Protein AF-A0A3M4JKA7-F1 (afdb_monomer_lite)

Foldseek 3Di:
DDDDDDDDPDDCPVVVQQLLQLVLVQVVVVVVADPPWDWDDPPQEHIDTQLEEDEHEDEDDEADALLDVLVLVLLLVLLDPVHDVVSYQAYEYAYQHHHDPPHPCNCLQVDALVRNLVSLVVSLVVQVVVVVPDPDPDRDPSNVSSCSSNPPVCVVVSSSNSRRYYYHYNDDRSVVSVVD

Organism: NCBI:txid192088

Radius of gyration: 18.37 Å; chains: 1; bounding box: 54×32×53 Å

Secondary structure (DSSP, 8-state):
---PPPPPS---HHHHHHHHHHHHHHHHHHTTPPTT--EEESSSSSEEETTTEEEEEE--SS-B-TT-HHHHHHHHHHT-TTS-GGG-SEEEEEESPPBPTT-TTTTGGGS-HHHHHHHHHHHHHHHHHHHHTS--SS--HHHHHHHHHT-GGGHHHHHHHHHHEEEE-SPPPHHHHH--

Sequence (180 aa):
MDKLPDKLPFDATKLFEALTYQLVVALEYCHKLKKGKRLWVEVFGDVTLEDDAQIEVKLYADALRDGHQNIWNTLNNWLNKAFDHTAYQSLILVTNQEYSPKSTLTDWNSCDAAEKHALLTAIYDGAEQRFAASKAKEPSETLELLRSVMAPALKDDLLEVLERAVFITGSPSLKAKLDS

pLDDT: mean 94.37, std 8.46, range [44.38, 98.81]

Structure (mmCIF, N/CA/C/O backbone):
data_AF-A0A3M4JKA7-F1
#
_entry.id   AF-A0A3M4JKA7-F1
#
loop_
_atom_site.group_PDB
_atom_site.id
_atom_site.type_symbol
_atom_site.label_atom_id
_atom_site.label_alt_id
_atom_site.label_comp_id
_atom_site.label_asym_id
_atom_site.label_entity_id
_atom_site.label_seq_id
_atom_site.pdbx_PDB_ins_code
_atom_site.Cartn_x
_atom_site.Cartn_y
_atom_site.Cartn_z
_atom_site.occupancy
_atom_site.B_iso_or_equiv
_atom_site.auth_seq_id
_atom_site.auth_comp_id
_atom_site.auth_asym_id
_atom_site.auth_atom_id
_atom_site.pdbx_PDB_model_num
ATOM 1 N N . MET A 1 1 ? 33.437 10.526 32.462 1.00 44.38 1 MET A N 1
ATOM 2 C CA . MET A 1 1 ? 32.328 10.237 31.532 1.00 44.38 1 MET A CA 1
ATOM 3 C C . MET A 1 1 ? 32.398 8.758 31.255 1.00 44.38 1 MET A C 1
ATOM 5 O O . MET A 1 1 ? 33.289 8.337 30.525 1.00 44.38 1 MET A O 1
ATOM 9 N N . ASP A 1 2 ? 31.553 7.982 31.923 1.00 48.53 2 ASP A N 1
ATOM 10 C CA . ASP A 1 2 ? 31.478 6.550 31.665 1.00 48.53 2 ASP A CA 1
ATOM 11 C C . ASP A 1 2 ? 31.016 6.347 30.225 1.00 48.53 2 ASP A C 1
ATOM 13 O O . ASP A 1 2 ? 30.001 6.903 29.798 1.00 48.53 2 ASP A O 1
ATOM 17 N N . LYS A 1 3 ? 31.814 5.603 29.453 1.00 56.41 3 LYS A N 1
ATOM 18 C CA . LYS A 1 3 ? 31.376 5.093 28.159 1.00 56.41 3 LYS A CA 1
ATOM 19 C C . LYS A 1 3 ? 30.160 4.218 28.435 1.00 56.41 3 LYS A C 1
ATOM 21 O O . LYS A 1 3 ? 30.284 3.204 29.119 1.00 56.41 3 LYS A O 1
ATOM 26 N N . LEU A 1 4 ? 29.002 4.623 27.918 1.00 59.78 4 LEU A N 1
ATOM 27 C CA . LEU A 1 4 ? 27.859 3.725 27.812 1.00 59.78 4 LEU A CA 1
ATOM 28 C C . LEU A 1 4 ? 28.341 2.443 27.110 1.00 59.78 4 LEU A C 1
ATOM 30 O O . LEU A 1 4 ? 29.100 2.552 26.142 1.00 59.78 4 LEU A O 1
ATOM 34 N N . PRO A 1 5 ? 27.977 1.255 27.619 1.00 66.62 5 PRO A N 1
ATOM 35 C CA . PRO A 1 5 ? 28.428 -0.002 27.042 1.00 66.62 5 PRO A CA 1
ATOM 36 C C . PRO A 1 5 ? 28.014 -0.094 25.571 1.00 66.62 5 PRO A C 1
ATOM 38 O O . PRO A 1 5 ? 26.953 0.405 25.185 1.00 66.62 5 PRO A O 1
ATOM 41 N N . ASP A 1 6 ? 28.863 -0.730 24.762 1.00 73.56 6 ASP A N 1
ATOM 42 C CA . ASP A 1 6 ? 28.581 -0.980 23.351 1.00 73.56 6 ASP A CA 1
ATOM 43 C C . ASP A 1 6 ? 27.221 -1.682 23.211 1.00 73.56 6 ASP A C 1
ATOM 45 O O . ASP A 1 6 ? 26.905 -2.621 23.949 1.00 73.56 6 ASP A O 1
ATOM 49 N N . LYS A 1 7 ? 26.389 -1.192 22.284 1.00 69.75 7 LYS A N 1
ATOM 50 C CA . LYS A 1 7 ? 25.039 -1.717 22.048 1.00 69.75 7 LYS A CA 1
ATOM 51 C C . LYS A 1 7 ? 25.141 -3.215 21.736 1.00 69.75 7 LYS A C 1
ATOM 53 O O . LYS A 1 7 ? 25.866 -3.606 20.823 1.00 69.75 7 LYS A O 1
ATOM 58 N N . LEU A 1 8 ? 24.432 -4.046 22.504 1.00 68.94 8 LEU A N 1
ATOM 59 C CA . LEU A 1 8 ? 24.366 -5.490 22.262 1.00 68.94 8 LEU A CA 1
ATOM 60 C C . LEU A 1 8 ? 23.865 -5.759 20.827 1.00 68.94 8 LEU A C 1
ATOM 62 O O . LEU A 1 8 ? 23.057 -4.983 20.315 1.00 68.94 8 LEU A O 1
ATOM 66 N N . PRO A 1 9 ? 24.293 -6.857 20.174 1.00 71.88 9 PRO A N 1
ATOM 67 C CA . PRO A 1 9 ? 23.971 -7.128 18.766 1.00 71.88 9 PRO A CA 1
ATOM 68 C C . PRO A 1 9 ? 22.479 -7.408 18.511 1.00 71.88 9 PRO A C 1
ATOM 70 O O . PRO A 1 9 ? 22.056 -7.483 17.360 1.00 71.88 9 PRO A O 1
ATOM 73 N N . PHE A 1 10 ? 21.680 -7.558 19.569 1.00 77.12 10 PHE A N 1
ATOM 74 C CA . PHE A 1 10 ? 20.237 -7.743 19.499 1.00 77.12 10 PHE A CA 1
ATOM 75 C C . PHE A 1 10 ? 19.542 -6.403 19.753 1.00 77.12 10 PHE A C 1
ATOM 77 O O . PHE A 1 10 ? 19.438 -5.952 20.893 1.00 77.12 10 PHE A O 1
ATOM 84 N N . ASP A 1 11 ? 19.076 -5.767 18.680 1.00 82.38 11 ASP A N 1
ATOM 85 C CA . ASP A 1 11 ? 18.394 -4.475 18.722 1.00 82.38 11 ASP A CA 1
ATOM 86 C C . ASP A 1 11 ? 16.979 -4.590 18.144 1.00 82.38 11 ASP A C 1
ATOM 88 O O . ASP A 1 11 ? 16.772 -4.516 16.934 1.00 82.38 11 ASP A O 1
ATOM 92 N N . ALA A 1 12 ? 15.995 -4.764 19.027 1.00 88.12 12 ALA A N 1
ATOM 93 C CA . ALA A 1 12 ? 14.581 -4.827 18.658 1.00 88.12 12 ALA A CA 1
ATOM 94 C C . ALA A 1 12 ? 13.904 -3.445 18.620 1.00 88.12 12 ALA A C 1
ATOM 96 O O . ALA A 1 12 ? 12.688 -3.377 18.454 1.00 88.12 12 ALA A O 1
ATOM 97 N N . THR A 1 13 ? 14.658 -2.345 18.768 1.00 90.38 13 THR A N 1
ATOM 98 C CA . THR A 1 13 ? 14.092 -0.992 18.929 1.00 90.38 13 THR A CA 1
ATOM 99 C C . THR A 1 13 ? 13.148 -0.634 17.783 1.00 90.38 13 THR A C 1
ATOM 101 O O . THR A 1 13 ? 12.008 -0.262 18.031 1.00 90.38 13 THR A O 1
ATOM 104 N N . LYS A 1 14 ? 13.568 -0.838 16.527 1.00 91.06 14 LYS A N 1
ATOM 105 C CA . LYS A 1 14 ? 12.738 -0.514 15.352 1.00 91.06 14 LYS A CA 1
ATOM 106 C C . LYS A 1 14 ? 11.453 -1.336 15.286 1.00 91.06 14 LYS A C 1
ATOM 108 O O . LYS A 1 14 ? 10.412 -0.808 14.911 1.00 91.06 14 LYS A O 1
ATOM 113 N N . LEU A 1 15 ? 11.526 -2.619 15.647 1.00 91.94 15 LEU A N 1
ATOM 114 C CA . LEU A 1 15 ? 10.349 -3.484 15.691 1.00 91.94 15 LEU A CA 1
ATOM 115 C C . LEU A 1 15 ? 9.388 -3.014 16.786 1.00 91.94 15 LEU A C 1
ATOM 117 O O . LEU A 1 15 ? 8.195 -2.886 16.540 1.00 91.94 15 LEU A O 1
ATOM 121 N N . PHE A 1 16 ? 9.908 -2.709 17.975 1.00 94.25 16 PHE A N 1
ATOM 122 C CA . PHE A 1 16 ? 9.103 -2.211 19.085 1.00 94.25 16 PHE A CA 1
ATOM 123 C C . PHE A 1 16 ? 8.441 -0.863 18.763 1.00 94.25 16 PHE A C 1
ATOM 125 O O . PHE A 1 16 ? 7.261 -0.677 19.050 1.00 94.25 16 PHE A O 1
ATOM 132 N N . GLU A 1 17 ? 9.162 0.059 18.124 1.00 95.25 17 GLU A N 1
ATOM 133 C CA . GLU A 1 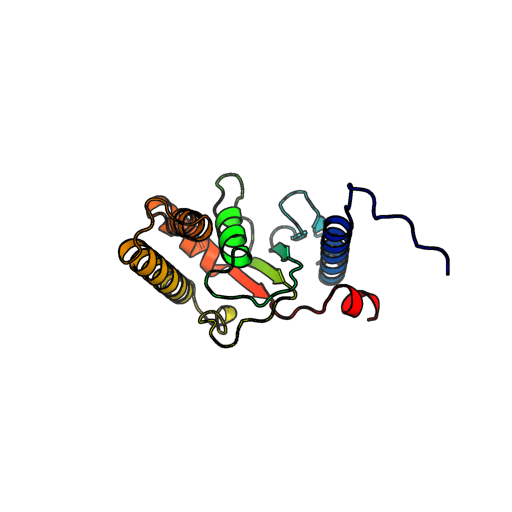17 ? 8.615 1.337 17.653 1.00 95.25 17 GLU A CA 1
ATOM 134 C C . GLU A 1 17 ? 7.514 1.129 16.605 1.00 95.25 17 GLU A C 1
ATOM 136 O O . GLU A 1 17 ? 6.446 1.729 16.720 1.00 95.25 17 GLU A O 1
ATOM 141 N N . ALA A 1 18 ? 7.729 0.249 15.622 1.00 95.06 18 ALA A N 1
ATOM 142 C CA . ALA A 1 18 ? 6.732 -0.058 14.599 1.00 95.06 18 ALA A CA 1
ATOM 143 C C . ALA A 1 18 ? 5.459 -0.682 15.198 1.00 95.06 18 ALA A C 1
ATOM 145 O O . ALA A 1 18 ? 4.358 -0.220 14.903 1.00 95.06 18 ALA A O 1
ATOM 146 N N . LEU A 1 19 ? 5.602 -1.656 16.103 1.00 96.25 19 LEU A N 1
ATOM 147 C CA . LEU A 1 19 ? 4.470 -2.272 16.806 1.00 96.25 19 LEU A CA 1
ATOM 148 C C . LEU A 1 19 ? 3.736 -1.263 17.696 1.00 96.25 19 LEU A C 1
ATOM 150 O O . LEU A 1 19 ? 2.509 -1.229 17.717 1.00 96.25 19 LEU A O 1
ATOM 154 N N . THR A 1 20 ? 4.468 -0.395 18.400 1.00 97.12 20 THR A N 1
ATOM 155 C CA . THR A 1 20 ? 3.852 0.672 19.204 1.00 97.12 20 THR A CA 1
ATOM 156 C C . THR A 1 20 ? 3.054 1.618 18.310 1.00 97.12 20 THR A C 1
ATOM 158 O O . THR A 1 20 ? 1.920 1.963 18.632 1.00 97.12 20 THR A O 1
ATOM 161 N N . TYR A 1 21 ? 3.608 2.003 17.159 1.00 97.75 21 TYR A N 1
ATOM 162 C CA . TYR A 1 21 ? 2.919 2.846 16.186 1.00 97.75 21 TYR A CA 1
ATOM 163 C C . TYR A 1 21 ? 1.629 2.206 15.669 1.00 97.75 21 TYR A C 1
ATOM 165 O O . TYR A 1 21 ? 0.587 2.860 15.648 1.00 97.75 21 TYR A O 1
ATOM 173 N N . GLN A 1 22 ? 1.671 0.918 15.331 1.00 98.25 22 GLN A N 1
ATOM 174 C CA . GLN A 1 22 ? 0.495 0.154 14.924 1.00 98.25 22 GLN A CA 1
ATOM 175 C C . GLN A 1 22 ? -0.570 0.087 16.020 1.00 98.25 22 GLN A C 1
ATOM 177 O O . GLN A 1 22 ? -1.743 0.305 15.731 1.00 98.25 22 GLN A O 1
ATOM 182 N N . LEU A 1 23 ? -0.183 -0.134 17.281 1.00 97.88 23 LEU A N 1
ATOM 183 C CA . LEU A 1 23 ? -1.121 -0.125 18.407 1.00 97.88 23 LEU A CA 1
ATOM 184 C C . LEU A 1 23 ? -1.771 1.247 18.608 1.00 97.88 23 LEU A C 1
ATOM 186 O O . LEU A 1 23 ? -2.972 1.319 18.863 1.00 97.88 23 LEU A O 1
ATOM 190 N N . VAL A 1 24 ? -1.017 2.338 18.458 1.00 97.06 24 VAL A N 1
ATOM 191 C CA . VAL A 1 24 ? -1.583 3.693 18.528 1.00 97.06 24 VAL A CA 1
ATOM 192 C C . VAL A 1 24 ? -2.581 3.926 17.390 1.00 97.06 24 VAL A C 1
ATOM 194 O O . VAL A 1 24 ? -3.690 4.389 17.645 1.00 97.06 24 VAL A O 1
ATOM 197 N N . VAL A 1 25 ? -2.248 3.539 16.154 1.00 97.06 25 VAL A N 1
ATOM 198 C CA . VAL A 1 25 ? -3.189 3.610 15.022 1.00 97.06 25 VAL A CA 1
ATOM 199 C C . VAL A 1 25 ? -4.434 2.752 15.288 1.00 97.06 25 VAL A C 1
ATOM 201 O O . VAL A 1 25 ? -5.554 3.212 15.068 1.00 97.06 25 VAL A O 1
ATOM 204 N N . ALA A 1 26 ? -4.279 1.541 15.828 1.00 97.75 26 ALA A N 1
ATOM 205 C CA . ALA A 1 26 ? -5.404 0.687 16.205 1.00 97.75 26 ALA A CA 1
ATOM 206 C C . ALA A 1 26 ? -6.319 1.372 17.234 1.00 97.75 26 ALA A C 1
ATOM 208 O O . ALA A 1 26 ? -7.538 1.367 17.070 1.00 97.75 26 ALA A O 1
ATOM 209 N N . LEU A 1 27 ? -5.750 2.025 18.255 1.00 96.25 27 LEU A N 1
ATOM 210 C CA . LEU A 1 27 ? -6.511 2.804 19.234 1.00 96.25 27 LEU A CA 1
ATOM 211 C C . LEU A 1 27 ? -7.261 3.975 18.582 1.00 96.25 27 LEU A C 1
ATOM 213 O O . LEU A 1 27 ? -8.429 4.193 18.901 1.00 96.25 27 LEU A O 1
ATOM 217 N N . GLU A 1 28 ? -6.652 4.703 17.644 1.00 94.75 28 GLU A N 1
ATOM 218 C CA . GLU A 1 28 ? -7.330 5.771 16.889 1.00 94.75 28 GLU A CA 1
ATOM 219 C C . GLU A 1 28 ? -8.554 5.237 16.124 1.00 94.75 28 GLU A C 1
ATOM 221 O O . GLU A 1 28 ? -9.604 5.885 16.089 1.00 94.75 28 GLU A O 1
ATOM 226 N N . TYR A 1 29 ? -8.457 4.036 15.549 1.00 95.19 29 TYR A N 1
ATOM 227 C CA . TYR A 1 29 ? -9.582 3.383 14.877 1.00 95.19 29 TYR A CA 1
ATOM 228 C C . TYR A 1 29 ? -10.607 2.774 15.843 1.00 95.19 29 TYR A C 1
ATOM 230 O O . TYR A 1 29 ? -11.798 2.799 15.531 1.00 95.19 29 TYR A O 1
ATOM 238 N N . CYS A 1 30 ? -10.211 2.328 17.041 1.00 93.12 30 CYS A N 1
ATOM 239 C CA . CYS A 1 30 ? -11.154 1.908 18.087 1.00 93.12 30 CYS A CA 1
ATOM 240 C C . CYS A 1 30 ? -12.168 3.015 18.413 1.00 93.12 30 CYS A C 1
ATOM 242 O O . CYS A 1 30 ? -13.349 2.731 18.595 1.00 93.12 30 CYS A O 1
ATOM 244 N N . HIS A 1 31 ? -11.742 4.283 18.425 1.00 90.12 31 HIS A N 1
ATOM 245 C CA . HIS A 1 31 ? -12.635 5.423 18.674 1.00 90.12 31 HIS A CA 1
ATOM 246 C C . HIS A 1 31 ? -13.655 5.658 17.548 1.00 90.12 31 HIS A C 1
ATOM 248 O O . HIS A 1 31 ? -14.666 6.325 17.761 1.00 90.12 31 HIS A O 1
ATOM 254 N N . LYS A 1 32 ? -13.405 5.110 16.354 1.00 86.38 32 LYS A N 1
ATOM 255 C CA . LYS A 1 32 ? -14.289 5.194 15.181 1.00 86.38 32 LYS A CA 1
ATOM 256 C C . LYS A 1 32 ? -15.182 3.958 15.033 1.00 86.38 32 LYS A C 1
ATOM 258 O O . LYS A 1 32 ? -16.038 3.925 14.150 1.00 86.38 32 LYS A O 1
ATOM 263 N N . LEU A 1 33 ? -14.987 2.939 15.874 1.00 91.31 33 LEU A N 1
ATOM 264 C CA . LEU A 1 33 ? -15.665 1.658 15.751 1.00 91.31 33 LEU A CA 1
ATOM 265 C C . LEU A 1 33 ? -17.162 1.800 16.050 1.00 91.31 33 LEU A C 1
ATOM 267 O O . LEU A 1 33 ? -17.579 2.327 17.084 1.00 91.31 33 LEU A O 1
ATOM 271 N N . LYS A 1 34 ? -17.994 1.299 15.135 1.00 89.19 34 LYS A N 1
ATOM 272 C CA . LYS A 1 34 ? -19.449 1.285 15.316 1.00 89.19 34 LYS A CA 1
ATOM 273 C C . LYS A 1 34 ? -19.819 0.338 16.460 1.00 89.19 34 LYS A C 1
ATOM 275 O O . LYS A 1 34 ? -19.203 -0.711 16.648 1.00 89.19 34 LYS A O 1
ATOM 280 N N . LYS A 1 35 ? -20.868 0.680 17.214 1.00 92.06 35 LYS A N 1
ATOM 281 C CA . LYS A 1 35 ? -21.355 -0.153 18.324 1.00 92.06 35 LYS A CA 1
ATOM 282 C C . LYS A 1 35 ? -21.610 -1.591 17.851 1.00 92.06 35 LYS A C 1
ATOM 284 O O . LYS A 1 35 ? -22.364 -1.804 16.908 1.00 92.06 35 LYS A O 1
ATOM 289 N N . GLY A 1 36 ? -21.022 -2.558 18.555 1.00 92.56 36 GLY A N 1
ATOM 290 C CA . GLY A 1 36 ? -21.190 -3.988 18.279 1.00 92.56 36 GLY A CA 1
ATOM 291 C C . GLY A 1 36 ? -20.269 -4.550 17.193 1.00 92.56 36 GLY A C 1
ATOM 292 O O . GLY A 1 36 ? -20.298 -5.757 16.983 1.00 92.56 36 GLY A O 1
ATOM 293 N N . LYS A 1 37 ? -19.451 -3.716 16.538 1.00 94.31 37 LYS A N 1
ATOM 294 C CA . LYS A 1 37 ? -18.398 -4.170 15.625 1.00 94.31 37 LYS A CA 1
ATOM 295 C C . LYS A 1 37 ? -17.111 -4.489 16.374 1.00 94.31 37 LYS A C 1
ATOM 297 O O . LYS A 1 37 ? -16.907 -4.026 17.498 1.00 94.31 37 LYS A O 1
ATOM 302 N N . ARG A 1 38 ? -16.258 -5.293 15.741 1.00 96.12 38 ARG A N 1
ATOM 303 C CA . ARG A 1 38 ? -14.953 -5.714 16.263 1.00 96.12 38 ARG A CA 1
ATOM 304 C C . ARG A 1 38 ? -13.802 -5.056 15.505 1.00 96.12 38 ARG A C 1
ATOM 306 O O . ARG A 1 38 ? -13.906 -4.775 14.312 1.00 96.12 38 ARG A O 1
ATOM 313 N N . LEU A 1 39 ? -12.709 -4.842 16.233 1.00 97.31 39 LEU A N 1
ATOM 314 C CA . LEU A 1 39 ? -11.401 -4.513 15.686 1.00 97.31 39 LEU A CA 1
ATOM 315 C C . LEU A 1 39 ? -10.445 -5.652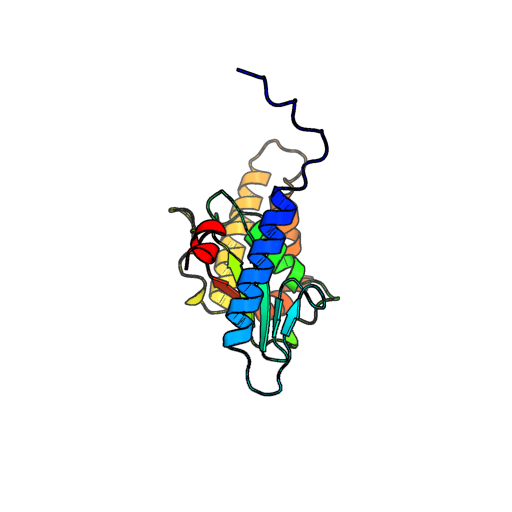 16.040 1.00 97.31 39 LEU A C 1
ATOM 317 O O . LEU A 1 39 ? -10.432 -6.108 17.185 1.00 97.31 39 LEU A O 1
ATOM 321 N N . TRP A 1 40 ? -9.643 -6.086 15.074 1.00 97.62 40 TRP A N 1
ATOM 322 C CA . TRP A 1 40 ? -8.554 -7.033 15.290 1.00 97.62 40 TRP A CA 1
ATOM 323 C C . TRP A 1 40 ? -7.207 -6.386 15.002 1.00 97.62 40 TRP A C 1
ATOM 325 O O . TRP A 1 40 ? -7.096 -5.519 14.139 1.00 97.62 40 TRP A O 1
ATOM 335 N N . VAL A 1 41 ? -6.193 -6.843 15.726 1.00 97.81 41 VAL A N 1
ATOM 336 C CA . VAL A 1 41 ? -4.787 -6.489 15.530 1.00 97.81 41 VAL A CA 1
ATOM 337 C C . VAL A 1 41 ? -4.039 -7.804 15.345 1.00 97.81 41 VAL A C 1
ATOM 339 O O . VAL A 1 41 ? -4.227 -8.703 16.166 1.00 97.81 41 VAL A O 1
ATOM 342 N N . GLU A 1 42 ? -3.250 -7.938 14.277 1.00 96.19 42 GLU A N 1
ATOM 343 C CA . GLU A 1 42 ? -2.448 -9.141 13.964 1.00 96.19 42 GLU A CA 1
ATOM 344 C C . GLU A 1 42 ? -3.257 -10.438 13.733 1.00 96.19 42 GLU A C 1
ATOM 346 O O . GLU A 1 42 ? -2.741 -11.543 13.900 1.00 96.19 42 GLU A O 1
ATOM 351 N N . VAL A 1 43 ? -4.540 -10.334 13.356 1.00 94.75 43 VAL A N 1
ATOM 352 C CA . VAL A 1 43 ? -5.377 -11.516 13.031 1.00 94.75 43 VAL A CA 1
ATOM 353 C C . VAL A 1 43 ? -5.622 -11.646 11.531 1.00 94.75 43 VAL A C 1
ATOM 355 O O . VAL A 1 43 ? -5.418 -12.718 10.971 1.00 94.75 43 VAL A O 1
ATOM 358 N N . PHE A 1 44 ? -6.044 -10.560 10.877 1.00 94.19 44 PHE A N 1
ATOM 359 C CA . PHE A 1 44 ? -6.339 -10.515 9.436 1.00 94.19 44 PHE A CA 1
ATOM 360 C C . PHE A 1 44 ? -5.451 -9.498 8.692 1.00 94.19 44 PHE A C 1
ATOM 362 O O . PHE A 1 44 ? -5.805 -9.013 7.620 1.00 94.19 44 PHE A O 1
ATOM 369 N N . GLY A 1 45 ? -4.308 -9.157 9.292 1.00 94.25 45 GLY A N 1
ATOM 370 C CA . GLY A 1 45 ? -3.405 -8.072 8.903 1.00 94.25 45 GLY A CA 1
ATOM 371 C C . GLY A 1 45 ? -3.071 -7.183 10.105 1.00 94.25 45 GLY A C 1
ATOM 372 O O . GLY A 1 45 ? -3.414 -7.530 11.241 1.00 94.25 45 GLY A O 1
ATOM 373 N N . ASP A 1 46 ? -2.440 -6.033 9.850 1.00 97.50 46 ASP A N 1
ATOM 374 C CA . ASP A 1 46 ? -1.960 -5.135 10.910 1.00 97.50 46 ASP A CA 1
ATOM 375 C C . ASP A 1 46 ? -3.120 -4.645 11.807 1.00 97.50 46 ASP A C 1
ATOM 377 O O . ASP A 1 46 ? -3.115 -4.863 13.024 1.00 97.50 46 ASP A O 1
ATOM 381 N N . VAL A 1 47 ? -4.144 -4.015 11.212 1.00 98.25 47 VAL A N 1
ATOM 382 C CA . VAL A 1 47 ? -5.383 -3.589 11.887 1.00 98.25 47 VAL A CA 1
ATOM 383 C C . VAL A 1 47 ? -6.590 -3.863 10.986 1.00 98.25 47 VAL A C 1
ATOM 385 O O . VAL A 1 47 ? -6.583 -3.526 9.805 1.00 98.25 47 VAL A O 1
ATOM 388 N N . THR A 1 48 ? -7.661 -4.441 11.529 1.00 97.81 48 THR A N 1
ATOM 389 C CA . THR A 1 48 ? -8.855 -4.809 10.747 1.00 97.81 48 THR A CA 1
ATOM 390 C C . THR A 1 48 ? -10.138 -4.409 11.457 1.00 97.81 48 THR A C 1
ATOM 392 O O . THR A 1 48 ? -10.324 -4.730 12.629 1.00 97.81 48 THR A O 1
ATOM 395 N N . LEU A 1 49 ? -11.043 -3.756 10.732 1.00 96.56 49 LEU A N 1
ATOM 396 C CA . LEU A 1 49 ? -12.393 -3.399 11.156 1.00 96.56 49 LEU A CA 1
ATOM 397 C C . LEU A 1 49 ? -13.408 -4.328 10.488 1.00 96.56 49 LEU A C 1
ATOM 399 O O . LEU A 1 49 ? -13.438 -4.455 9.266 1.00 96.56 49 LEU A O 1
ATOM 403 N N . GLU A 1 50 ? -14.257 -4.952 11.296 1.00 94.31 50 GLU A N 1
ATOM 404 C CA . GLU A 1 50 ? -15.243 -5.940 10.849 1.00 94.31 50 GLU A CA 1
ATOM 405 C C . GLU A 1 50 ? -16.200 -5.444 9.753 1.00 94.31 50 GLU A C 1
ATOM 407 O O . GLU A 1 50 ? -17.048 -4.576 9.995 1.00 94.31 50 GLU A O 1
ATOM 412 N N . ASP A 1 51 ? -16.109 -6.088 8.583 1.00 89.44 51 ASP A N 1
ATOM 413 C CA . ASP A 1 51 ? -16.862 -5.813 7.348 1.00 89.44 51 ASP A CA 1
ATOM 414 C C . ASP A 1 51 ? -16.706 -4.369 6.827 1.00 89.44 51 ASP A C 1
ATOM 416 O O . ASP A 1 51 ? -17.601 -3.839 6.160 1.00 89.44 51 ASP A O 1
ATOM 420 N N . ASP A 1 52 ? -15.611 -3.694 7.189 1.00 95.25 52 ASP A N 1
ATOM 421 C CA . ASP A 1 52 ? -15.395 -2.275 6.890 1.00 95.25 52 ASP A CA 1
ATOM 422 C C . ASP A 1 52 ? -14.046 -2.059 6.196 1.00 95.25 52 ASP A C 1
ATOM 424 O O . ASP A 1 52 ? -14.004 -1.847 4.986 1.00 95.25 52 ASP A O 1
ATOM 428 N N . ALA A 1 53 ? -12.929 -2.203 6.910 1.00 97.19 53 ALA A N 1
ATOM 429 C CA . ALA A 1 53 ? -11.616 -1.898 6.351 1.00 97.19 53 ALA A CA 1
ATOM 430 C C . ALA A 1 53 ? -10.513 -2.817 6.872 1.00 97.19 53 ALA A C 1
ATOM 432 O O . ALA A 1 53 ? -10.494 -3.165 8.054 1.00 97.19 53 ALA A O 1
ATOM 433 N N . GLN A 1 54 ? -9.542 -3.121 6.013 1.00 98.12 54 GLN A N 1
ATOM 434 C CA . GLN A 1 54 ? -8.219 -3.563 6.447 1.00 98.12 54 GLN A CA 1
ATOM 435 C C . GLN A 1 54 ? -7.249 -2.386 6.331 1.00 98.12 54 GLN A C 1
ATOM 437 O O . GLN A 1 54 ? -7.282 -1.634 5.358 1.00 98.12 54 GLN A O 1
ATOM 442 N N . ILE A 1 55 ? -6.429 -2.196 7.360 1.00 98.56 55 ILE A N 1
ATOM 443 C CA . ILE A 1 55 ? -5.470 -1.108 7.464 1.00 98.56 55 ILE A CA 1
ATOM 444 C C . ILE A 1 55 ? -4.074 -1.704 7.627 1.00 98.56 55 ILE A C 1
ATOM 446 O O . ILE A 1 55 ? -3.775 -2.311 8.653 1.00 98.56 55 ILE A O 1
ATOM 450 N N . GLU A 1 56 ? -3.227 -1.483 6.630 1.00 98.56 56 GLU A N 1
ATOM 451 C CA . GLU A 1 56 ? -1.795 -1.760 6.652 1.00 98.56 56 GLU A CA 1
ATOM 452 C C . GLU A 1 56 ? -1.061 -0.560 7.268 1.00 98.56 56 GLU A C 1
ATOM 454 O O . GLU A 1 56 ? -1.202 0.572 6.798 1.00 98.56 56 GLU A O 1
ATOM 459 N N . VAL A 1 57 ? -0.270 -0.773 8.320 1.00 98.38 57 VAL A N 1
ATOM 460 C CA . VAL A 1 57 ? 0.377 0.298 9.088 1.00 98.38 57 VAL A CA 1
ATOM 461 C C . VAL A 1 57 ? 1.890 0.246 8.925 1.00 98.38 57 VAL A C 1
ATOM 463 O O . VAL A 1 57 ? 2.536 -0.781 9.123 1.00 98.38 57 VAL A O 1
ATOM 466 N N . LYS A 1 58 ? 2.492 1.373 8.528 1.00 97.44 58 LYS A N 1
ATOM 467 C CA . LYS A 1 58 ? 3.894 1.405 8.093 1.00 97.44 58 LYS A CA 1
ATOM 468 C C . LYS A 1 58 ? 4.629 2.628 8.637 1.00 97.44 58 LYS A C 1
ATOM 470 O O . LYS A 1 58 ? 4.319 3.763 8.276 1.00 97.44 58 LYS A O 1
ATOM 475 N N . LEU A 1 59 ? 5.644 2.384 9.469 1.00 96.00 59 LEU A N 1
ATOM 476 C CA . LEU A 1 59 ?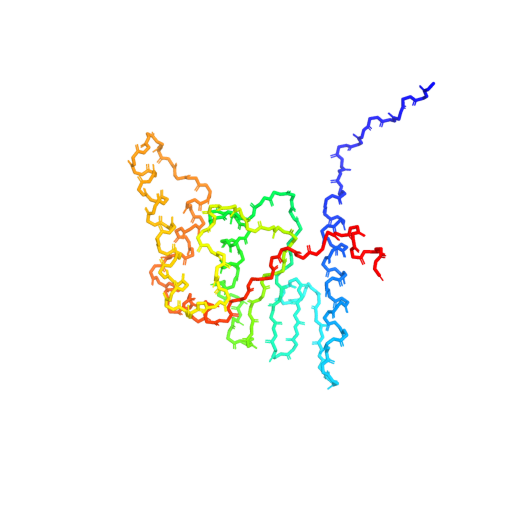 6.526 3.402 10.049 1.00 96.00 59 LEU A CA 1
ATOM 477 C C . LEU A 1 59 ? 7.889 3.393 9.337 1.00 96.00 59 LEU A C 1
ATOM 479 O O . LEU A 1 59 ? 8.658 2.444 9.477 1.00 96.00 59 LEU A O 1
ATOM 483 N N . TYR A 1 60 ? 8.192 4.449 8.584 1.00 94.31 60 TYR A N 1
ATOM 484 C CA . TYR A 1 60 ? 9.405 4.589 7.770 1.00 94.31 60 TYR A CA 1
ATOM 485 C C . TYR A 1 60 ? 10.045 5.972 7.940 1.00 94.31 60 TYR A C 1
ATOM 487 O O . TYR A 1 60 ? 9.384 6.949 8.282 1.00 94.31 60 TYR A O 1
ATOM 495 N N . ALA A 1 61 ? 11.354 6.066 7.705 1.00 90.31 61 ALA A N 1
ATOM 496 C CA . ALA A 1 61 ? 12.103 7.311 7.896 1.00 90.31 61 ALA A CA 1
ATOM 497 C C . ALA A 1 61 ? 12.229 8.163 6.621 1.00 90.31 61 ALA A C 1
ATOM 499 O O . ALA A 1 61 ? 12.487 9.361 6.709 1.00 90.31 61 ALA A O 1
ATOM 500 N N . ASP A 1 62 ? 12.103 7.560 5.442 1.00 94.12 62 ASP A N 1
ATOM 501 C CA . ASP A 1 62 ? 12.302 8.205 4.148 1.00 94.12 62 ASP A CA 1
ATOM 502 C C . ASP A 1 62 ? 10.979 8.556 3.450 1.00 94.12 62 ASP A C 1
ATOM 504 O O . ASP A 1 62 ? 9.892 8.263 3.937 1.00 94.12 62 ASP A O 1
ATOM 508 N N . ALA A 1 63 ? 11.062 9.242 2.308 1.00 96.44 63 ALA A N 1
ATOM 509 C CA . ALA A 1 63 ? 9.889 9.686 1.558 1.00 96.44 63 ALA A CA 1
ATOM 510 C C . ALA A 1 63 ? 9.288 8.567 0.693 1.00 96.44 63 ALA A C 1
ATOM 512 O O . ALA A 1 63 ? 10.014 7.768 0.096 1.00 96.44 63 ALA A O 1
ATOM 513 N N . LEU A 1 64 ? 7.967 8.598 0.527 1.00 97.06 64 LEU A N 1
ATOM 514 C CA . LEU A 1 64 ? 7.214 7.664 -0.297 1.00 97.06 64 LEU A CA 1
ATOM 515 C C . LEU A 1 64 ? 7.375 8.021 -1.782 1.00 97.06 64 LEU A C 1
ATOM 517 O O . LEU A 1 64 ? 6.802 8.987 -2.288 1.00 97.06 64 LEU A O 1
ATOM 521 N N . ARG A 1 65 ? 8.228 7.272 -2.480 1.00 96.62 65 ARG A N 1
ATOM 522 C CA . ARG A 1 65 ? 8.454 7.386 -3.932 1.00 96.62 65 ARG A CA 1
ATOM 523 C C . ARG A 1 65 ? 7.613 6.347 -4.672 1.00 96.62 65 ARG A C 1
ATOM 525 O O . ARG A 1 65 ? 7.311 5.306 -4.104 1.00 96.62 65 ARG A O 1
ATOM 532 N N . ASP A 1 66 ? 7.365 6.563 -5.958 1.00 97.12 66 ASP A N 1
ATOM 533 C CA . ASP A 1 66 ? 6.583 5.655 -6.814 1.00 97.12 66 ASP A CA 1
ATOM 534 C C . ASP A 1 66 ? 7.018 4.185 -6.742 1.00 97.12 66 ASP A C 1
ATOM 536 O O . ASP A 1 66 ? 6.194 3.289 -6.622 1.00 97.12 66 ASP A O 1
ATOM 540 N N . GLY A 1 67 ? 8.327 3.926 -6.786 1.00 94.88 67 GLY A N 1
ATOM 541 C CA . GLY A 1 67 ? 8.890 2.573 -6.693 1.00 94.88 67 GLY A CA 1
ATOM 542 C C . GLY A 1 67 ? 9.168 2.101 -5.264 1.00 94.88 67 GLY A C 1
ATOM 543 O O . GLY A 1 67 ? 9.900 1.133 -5.085 1.00 94.88 67 GLY A O 1
ATOM 544 N N . HIS A 1 68 ? 8.697 2.811 -4.236 1.00 96.44 68 HIS A N 1
ATOM 545 C CA . HIS A 1 68 ? 9.025 2.475 -2.855 1.00 96.44 68 HIS A CA 1
ATOM 546 C C . HIS A 1 68 ? 8.341 1.168 -2.443 1.00 96.44 68 HIS A C 1
ATOM 548 O O . HIS A 1 68 ? 7.130 1.015 -2.601 1.00 96.44 68 HIS A O 1
ATOM 554 N N . GLN A 1 69 ? 9.108 0.246 -1.854 1.00 95.38 69 GLN A N 1
ATOM 555 C CA . GLN A 1 69 ? 8.637 -1.096 -1.491 1.00 95.38 69 GLN A CA 1
ATOM 556 C C . GLN A 1 69 ? 7.386 -1.092 -0.607 1.00 95.38 69 GLN A C 1
ATOM 558 O O . GLN A 1 69 ? 6.612 -2.035 -0.642 1.00 95.38 69 GLN A O 1
ATOM 563 N N . ASN A 1 70 ? 7.174 -0.030 0.175 1.00 94.88 70 ASN A N 1
ATOM 564 C CA . ASN A 1 70 ? 6.011 0.100 1.048 1.00 94.88 70 ASN A CA 1
ATOM 565 C C . ASN A 1 70 ? 4.683 0.017 0.270 1.00 94.88 70 ASN A C 1
ATOM 567 O O . ASN A 1 70 ? 3.802 -0.746 0.649 1.00 94.88 70 ASN A O 1
ATOM 571 N N . ILE A 1 71 ? 4.570 0.723 -0.861 1.00 97.56 71 ILE A N 1
ATOM 572 C CA . ILE A 1 71 ? 3.373 0.665 -1.717 1.00 97.56 71 ILE A CA 1
ATOM 573 C C . ILE A 1 71 ? 3.220 -0.735 -2.306 1.00 97.56 71 ILE A C 1
ATOM 575 O O . ILE A 1 71 ? 2.179 -1.369 -2.166 1.00 97.56 71 ILE A O 1
ATOM 579 N N . TRP A 1 72 ? 4.279 -1.238 -2.937 1.00 98.44 72 TRP A N 1
ATOM 580 C CA . TRP A 1 72 ? 4.199 -2.461 -3.729 1.00 98.44 72 TRP A CA 1
ATOM 581 C C . TRP A 1 72 ? 4.062 -3.726 -2.878 1.00 98.44 72 TRP A C 1
ATOM 583 O O . TRP A 1 72 ? 3.326 -4.624 -3.268 1.00 98.44 72 TRP A O 1
ATOM 593 N N . ASN A 1 73 ? 4.680 -3.784 -1.694 1.00 98.12 73 ASN A N 1
ATOM 594 C CA . ASN A 1 73 ? 4.462 -4.883 -0.751 1.00 98.12 73 ASN A CA 1
ATOM 595 C C . ASN A 1 73 ? 3.033 -4.862 -0.214 1.00 98.12 73 ASN A C 1
ATOM 597 O O . ASN A 1 73 ? 2.427 -5.918 -0.093 1.00 98.12 73 ASN A O 1
ATOM 601 N N . THR A 1 74 ? 2.481 -3.676 0.061 1.00 98.31 74 THR A N 1
ATOM 602 C CA . THR A 1 74 ? 1.093 -3.544 0.524 1.00 98.31 74 THR A CA 1
ATOM 603 C C . THR A 1 74 ? 0.114 -4.050 -0.537 1.00 98.31 74 THR A C 1
ATOM 605 O O . THR A 1 74 ? -0.714 -4.908 -0.248 1.00 98.31 74 THR A O 1
ATOM 608 N N . LEU A 1 75 ? 0.265 -3.610 -1.793 1.00 98.69 75 LEU A N 1
ATOM 609 C CA . LEU A 1 75 ? -0.547 -4.109 -2.909 1.00 98.69 75 LEU A CA 1
ATOM 610 C C . LEU A 1 75 ? -0.377 -5.623 -3.108 1.00 98.69 75 LEU A C 1
ATOM 612 O O . LEU A 1 75 ? -1.360 -6.335 -3.280 1.00 98.69 75 LEU A O 1
ATOM 616 N N . ASN A 1 76 ? 0.856 -6.130 -3.044 1.00 98.38 76 ASN A N 1
ATOM 617 C CA . ASN A 1 76 ? 1.136 -7.559 -3.176 1.00 98.38 76 ASN A CA 1
ATOM 618 C C . ASN A 1 76 ? 0.508 -8.391 -2.044 1.00 98.38 76 ASN A C 1
ATOM 620 O O . ASN A 1 76 ? 0.018 -9.489 -2.293 1.00 98.38 76 ASN A O 1
ATOM 624 N N . ASN A 1 77 ? 0.493 -7.873 -0.811 1.00 98.00 77 ASN A N 1
ATOM 625 C CA . ASN A 1 77 ? -0.171 -8.515 0.323 1.00 98.00 77 ASN A CA 1
ATOM 626 C C . ASN A 1 77 ? -1.688 -8.582 0.111 1.00 98.00 77 ASN A C 1
ATOM 628 O O . ASN A 1 77 ? -2.280 -9.634 0.341 1.00 98.00 77 ASN A O 1
ATOM 632 N N . TRP A 1 78 ? -2.302 -7.503 -0.382 1.00 98.50 78 TRP A N 1
ATOM 633 C CA . TRP A 1 78 ? -3.732 -7.480 -0.703 1.00 98.50 78 TRP A CA 1
ATOM 634 C C . TRP A 1 78 ? -4.115 -8.381 -1.880 1.00 98.50 78 TRP A C 1
ATOM 636 O O . TRP A 1 78 ? -5.249 -8.832 -1.941 1.00 98.50 78 TRP A O 1
ATOM 646 N N . LEU A 1 79 ? -3.177 -8.685 -2.780 1.00 98.38 79 LEU A N 1
ATOM 647 C CA . LEU A 1 79 ? -3.367 -9.640 -3.880 1.00 98.38 79 LEU A CA 1
ATOM 648 C C . LEU A 1 79 ? -3.078 -11.095 -3.493 1.00 98.38 79 LEU A C 1
ATOM 650 O O . LEU A 1 79 ? -3.165 -12.002 -4.326 1.00 98.38 79 LEU A O 1
ATOM 654 N N . ASN A 1 80 ? -2.678 -11.353 -2.248 1.00 96.81 80 ASN A N 1
ATOM 655 C CA . ASN A 1 80 ? -2.407 -12.709 -1.813 1.00 96.81 80 ASN A CA 1
ATOM 656 C C . ASN A 1 80 ? -3.709 -13.519 -1.787 1.00 96.81 80 ASN A C 1
ATOM 658 O O . ASN A 1 80 ? -4.660 -13.141 -1.123 1.00 96.81 80 ASN A O 1
ATOM 662 N N . LYS A 1 81 ? -3.729 -14.697 -2.419 1.00 94.75 81 LYS A N 1
ATOM 663 C CA . LYS A 1 81 ? -4.919 -15.570 -2.481 1.00 94.75 81 LYS A CA 1
ATOM 664 C C . LYS A 1 81 ? -5.469 -16.014 -1.120 1.00 94.75 81 LYS A C 1
ATOM 666 O O . LYS A 1 81 ? -6.603 -16.475 -1.050 1.00 94.75 81 LYS A O 1
ATOM 671 N N . ALA A 1 82 ? -4.658 -15.967 -0.064 1.00 95.06 82 ALA A N 1
ATOM 672 C CA . ALA A 1 82 ? -5.096 -16.259 1.299 1.00 95.06 82 ALA A CA 1
ATOM 673 C C . ALA A 1 82 ? -5.772 -15.055 1.983 1.00 95.06 82 ALA A C 1
ATOM 675 O O . ALA A 1 82 ? -6.352 -15.213 3.056 1.00 95.06 82 ALA A O 1
ATOM 676 N N . PHE A 1 83 ? -5.682 -13.870 1.382 1.00 95.75 83 PHE A N 1
ATOM 677 C CA . PHE A 1 83 ? -6.317 -12.644 1.827 1.00 95.75 83 PHE A CA 1
ATOM 678 C C . PHE A 1 83 ? -7.536 -12.360 0.946 1.00 95.75 83 PHE A C 1
ATOM 680 O O . PHE A 1 83 ? -7.411 -12.100 -0.245 1.00 95.75 83 PHE A O 1
ATOM 687 N N . ASP A 1 84 ? -8.730 -12.424 1.531 1.00 95.94 84 ASP A N 1
ATOM 688 C CA . ASP A 1 84 ? -9.963 -12.069 0.828 1.00 95.94 84 ASP A CA 1
ATOM 689 C C . ASP A 1 84 ? -10.143 -10.545 0.841 1.00 95.94 84 ASP A C 1
ATOM 691 O O . ASP A 1 84 ? -10.735 -9.978 1.763 1.00 95.94 84 ASP A O 1
ATOM 695 N N . HIS A 1 85 ? -9.611 -9.867 -0.179 1.00 96.44 85 HIS A N 1
ATOM 696 C CA . HIS A 1 85 ? -9.736 -8.415 -0.318 1.00 96.44 85 HIS A CA 1
ATOM 697 C C . HIS A 1 85 ? -11.185 -7.957 -0.523 1.00 96.44 85 HIS A C 1
ATOM 699 O O . HIS A 1 85 ? -11.508 -6.801 -0.242 1.00 96.44 85 HIS A O 1
ATOM 705 N N . THR A 1 86 ? -12.071 -8.849 -0.974 1.00 96.31 86 THR A N 1
ATOM 706 C CA . THR A 1 86 ? -13.479 -8.530 -1.248 1.00 96.31 86 THR A CA 1
ATOM 707 C C . THR A 1 86 ? -14.320 -8.416 0.025 1.00 96.31 86 THR A C 1
ATOM 709 O O . THR A 1 86 ? -15.373 -7.777 0.004 1.00 96.31 86 THR A O 1
ATOM 712 N N . ALA A 1 87 ? -13.829 -8.949 1.151 1.00 95.44 87 ALA A N 1
ATOM 713 C CA . ALA A 1 87 ? -14.471 -8.856 2.462 1.00 95.44 87 ALA A CA 1
ATOM 714 C C . ALA A 1 87 ? -14.471 -7.432 3.058 1.00 95.44 87 ALA A C 1
ATOM 716 O O . ALA A 1 87 ? -15.147 -7.180 4.059 1.00 95.44 87 ALA A O 1
ATOM 717 N N . TYR A 1 88 ? -13.722 -6.498 2.461 1.00 96.38 88 TYR A N 1
ATOM 718 C CA . TYR A 1 88 ? -13.544 -5.139 2.968 1.00 96.38 88 TYR A CA 1
ATOM 719 C C . TYR A 1 88 ? -14.078 -4.090 1.989 1.00 96.38 88 TYR A C 1
ATOM 721 O O . TYR A 1 88 ? -13.933 -4.201 0.771 1.00 96.38 88 TYR A O 1
ATOM 729 N N . GLN A 1 89 ? -14.661 -3.023 2.536 1.00 96.88 89 GLN A N 1
ATOM 730 C CA . GLN A 1 89 ? -15.076 -1.841 1.773 1.00 96.88 89 GLN A CA 1
ATOM 731 C C . GLN A 1 89 ? -13.880 -0.945 1.436 1.00 9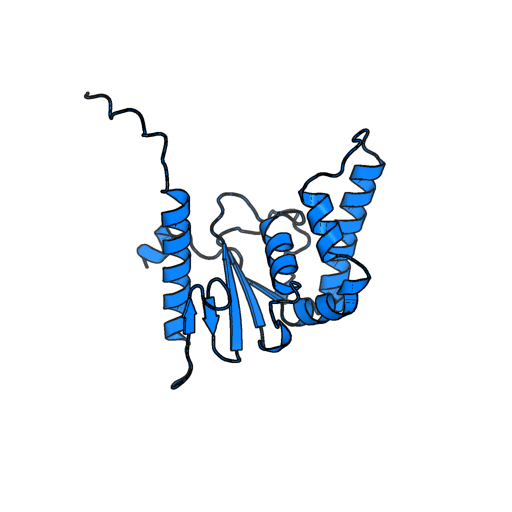6.88 89 GLN A C 1
ATOM 733 O O . GLN A 1 89 ? -13.925 -0.185 0.471 1.00 96.88 89 GLN A O 1
ATOM 738 N N . SER A 1 90 ? -12.812 -0.993 2.235 1.00 97.81 90 SER A N 1
ATOM 739 C CA . SER A 1 90 ? -11.596 -0.210 2.013 1.00 97.81 90 SER A CA 1
ATOM 740 C C . SER A 1 90 ? -10.336 -0.974 2.413 1.00 97.81 90 SER A C 1
ATOM 742 O O . SER A 1 90 ? -10.317 -1.709 3.400 1.00 97.81 90 SER A O 1
ATOM 744 N N . LEU A 1 91 ? -9.266 -0.748 1.658 1.00 98.75 91 LEU A N 1
ATOM 745 C CA . LEU A 1 91 ? -7.923 -1.256 1.920 1.00 98.75 91 LEU A CA 1
ATOM 746 C C . LEU A 1 91 ? -7.011 -0.048 2.105 1.00 98.75 91 LEU A C 1
ATOM 748 O O . LEU A 1 91 ? -6.820 0.741 1.182 1.00 98.75 91 LEU A O 1
ATOM 752 N N . ILE A 1 92 ? -6.514 0.168 3.317 1.00 98.69 92 ILE A N 1
ATOM 753 C CA . ILE A 1 92 ? -5.924 1.451 3.699 1.00 98.69 92 ILE A CA 1
ATOM 754 C C . ILE A 1 92 ? -4.452 1.265 4.040 1.00 98.69 92 ILE A C 1
ATOM 756 O O . ILE A 1 92 ? -4.125 0.570 4.992 1.00 98.69 92 ILE A O 1
ATOM 760 N N . LEU A 1 93 ? -3.559 1.949 3.331 1.00 98.75 93 LEU A N 1
ATOM 761 C CA . LEU A 1 93 ? -2.176 2.116 3.773 1.00 98.75 93 LEU A CA 1
ATOM 762 C C . LEU A 1 93 ? -2.092 3.357 4.661 1.00 98.75 93 LEU A C 1
ATOM 764 O O . LEU A 1 93 ? -2.298 4.470 4.181 1.00 98.75 93 LEU A O 1
ATOM 768 N N . VAL A 1 94 ? -1.753 3.189 5.937 1.00 98.56 94 VAL A N 1
ATOM 769 C CA . VAL A 1 94 ? -1.414 4.292 6.845 1.00 98.56 94 VAL A CA 1
ATOM 770 C C . VAL A 1 94 ? 0.094 4.349 7.012 1.00 98.56 94 VAL A C 1
ATOM 772 O O . VAL A 1 94 ? 0.716 3.419 7.527 1.00 98.56 94 VAL A O 1
ATOM 775 N N . THR A 1 95 ? 0.693 5.475 6.631 1.00 98.25 95 THR A N 1
ATOM 776 C CA . THR A 1 95 ? 2.126 5.685 6.808 1.00 98.25 95 THR A CA 1
ATOM 777 C C . THR A 1 95 ? 2.474 7.106 7.223 1.00 98.25 95 THR A C 1
ATOM 779 O O . THR A 1 95 ? 1.789 8.070 6.882 1.00 98.25 95 THR A O 1
ATOM 782 N N . ASN A 1 96 ? 3.569 7.239 7.971 1.00 97.38 96 ASN A N 1
ATOM 783 C CA . ASN A 1 96 ? 4.136 8.537 8.322 1.00 97.38 96 ASN A CA 1
ATOM 784 C C . ASN A 1 96 ? 4.980 9.155 7.197 1.00 97.38 96 ASN A C 1
ATOM 786 O O . ASN A 1 96 ? 5.455 10.280 7.339 1.00 97.38 96 ASN A O 1
AT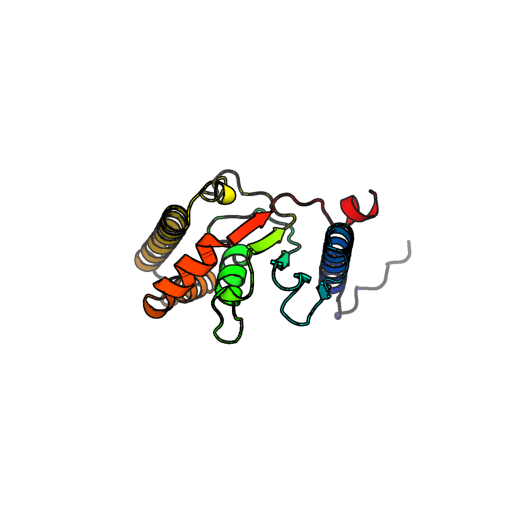OM 790 N N . GLN A 1 97 ? 5.229 8.414 6.115 1.00 97.44 97 GLN A N 1
ATOM 791 C CA . GLN A 1 97 ? 5.947 8.939 4.963 1.00 97.44 97 GLN A CA 1
ATOM 792 C C . GLN A 1 97 ? 5.083 9.977 4.249 1.00 97.44 97 GLN A C 1
ATOM 794 O O . GLN A 1 97 ? 3.899 9.749 4.012 1.00 97.44 97 GLN A O 1
ATOM 799 N N . GLU A 1 98 ? 5.695 11.086 3.855 1.00 97.38 98 GLU A N 1
ATOM 800 C CA . GLU A 1 98 ? 5.132 11.992 2.855 1.00 97.38 98 GLU A CA 1
ATOM 801 C C . GLU A 1 98 ? 5.498 11.506 1.457 1.00 97.38 98 GLU A C 1
ATOM 803 O O . GLU A 1 98 ? 6.560 10.899 1.262 1.00 97.38 98 GLU A O 1
ATOM 808 N N . TYR A 1 99 ? 4.669 11.822 0.464 1.00 97.75 99 TYR A N 1
ATOM 809 C CA . TYR A 1 99 ? 5.079 11.634 -0.922 1.00 97.75 99 TYR A CA 1
ATOM 810 C C . TYR A 1 99 ? 6.351 12.424 -1.217 1.00 97.75 99 TYR A C 1
ATOM 812 O O . TYR A 1 99 ? 6.525 13.575 -0.812 1.00 97.75 99 TYR A O 1
ATOM 820 N N . SER A 1 100 ? 7.257 11.812 -1.975 1.00 97.00 100 SER A N 1
ATOM 821 C CA . SER A 1 100 ? 8.384 12.564 -2.514 1.00 97.00 100 SER A CA 1
ATOM 822 C C . SER A 1 100 ? 7.877 13.654 -3.475 1.00 97.00 100 SER A C 1
ATOM 824 O O . SER A 1 100 ? 6.894 13.413 -4.176 1.00 97.00 100 SER A O 1
ATOM 826 N N . PRO A 1 101 ? 8.569 14.801 -3.627 1.00 94.38 101 PRO A N 1
ATOM 827 C CA . PRO A 1 101 ? 8.128 15.880 -4.525 1.00 94.38 101 PRO A CA 1
ATOM 828 C C . PRO A 1 101 ? 7.988 15.495 -6.006 1.00 94.38 101 PRO A C 1
ATOM 830 O O . PRO A 1 101 ? 7.476 16.275 -6.798 1.00 94.38 101 PRO A O 1
ATOM 833 N N . LYS A 1 102 ? 8.514 14.329 -6.400 1.00 94.88 102 LYS A N 1
ATOM 834 C CA . LYS A 1 102 ? 8.449 13.789 -7.765 1.00 94.88 102 LYS A CA 1
ATOM 835 C C . LYS A 1 102 ? 7.515 12.583 -7.880 1.00 94.88 102 LYS A C 1
ATOM 837 O O . LYS A 1 102 ? 7.524 11.932 -8.918 1.00 94.88 102 LYS A O 1
ATOM 842 N N . SER A 1 103 ? 6.807 12.242 -6.805 1.00 96.69 103 SER A N 1
ATOM 843 C CA . SER A 1 103 ? 5.863 11.130 -6.795 1.00 96.69 103 SER A CA 1
ATOM 844 C C . SER A 1 103 ? 4.731 11.427 -7.770 1.00 96.69 103 SER A C 1
ATOM 846 O O . SER A 1 103 ? 4.165 12.517 -7.727 1.00 96.69 103 SER A O 1
ATOM 848 N N . THR A 1 104 ? 4.395 10.473 -8.629 1.00 97.44 104 THR A N 1
ATOM 849 C CA . THR A 1 104 ? 3.217 10.565 -9.506 1.00 97.44 104 THR A CA 1
ATOM 850 C C . THR A 1 104 ? 1.937 10.130 -8.793 1.00 97.44 104 THR A C 1
ATOM 852 O O . THR A 1 104 ? 0.842 10.307 -9.314 1.00 97.44 104 THR A O 1
ATOM 855 N N . LEU A 1 105 ? 2.064 9.602 -7.572 1.00 97.38 105 LEU A N 1
ATOM 856 C CA . LEU A 1 105 ? 0.965 9.052 -6.779 1.00 97.38 105 LEU A CA 1
ATOM 857 C C . LEU A 1 105 ? 0.314 10.077 -5.831 1.00 97.38 105 LEU A C 1
ATOM 859 O O . LEU A 1 105 ? -0.487 9.696 -4.983 1.00 97.38 105 LEU A O 1
ATOM 863 N N . THR A 1 106 ? 0.643 11.370 -5.930 1.00 96.56 106 THR A N 1
ATOM 864 C CA . THR A 1 106 ? 0.158 12.397 -4.983 1.00 96.56 106 THR A CA 1
ATOM 865 C C . THR A 1 106 ? -1.360 12.541 -4.958 1.00 96.56 106 THR A C 1
ATOM 867 O O . THR A 1 106 ? -1.922 12.803 -3.898 1.00 96.56 106 THR A O 1
ATOM 870 N N . ASP A 1 107 ? -2.022 12.308 -6.092 1.00 96.12 107 ASP A N 1
ATOM 871 C CA . ASP A 1 107 ? -3.478 12.407 -6.234 1.00 96.12 107 ASP A CA 1
ATOM 872 C C . ASP A 1 107 ? -4.185 11.039 -6.153 1.00 96.12 107 ASP A C 1
ATOM 874 O O . ASP A 1 107 ? -5.356 10.927 -6.506 1.00 96.12 107 ASP A O 1
ATOM 878 N N . TRP A 1 108 ? -3.503 9.999 -5.647 1.00 98.25 108 TRP A N 1
ATOM 879 C CA . TRP A 1 108 ? -3.986 8.608 -5.616 1.00 98.25 108 TRP A CA 1
ATOM 880 C C . TRP A 1 108 ? -5.431 8.446 -5.130 1.00 98.25 108 TRP A C 1
ATOM 882 O O . TRP A 1 108 ? -6.212 7.716 -5.734 1.00 98.25 108 TRP A O 1
ATOM 892 N N . ASN A 1 109 ? -5.799 9.120 -4.037 1.00 98.19 109 ASN A N 1
ATOM 893 C CA . ASN A 1 109 ? -7.126 8.978 -3.425 1.00 98.19 109 ASN A CA 1
ATOM 894 C C . ASN A 1 109 ? -8.249 9.654 -4.227 1.00 98.19 109 ASN A C 1
ATOM 896 O O . ASN A 1 109 ? -9.417 9.409 -3.942 1.00 98.19 109 ASN A O 1
ATOM 900 N N . SER A 1 110 ? -7.904 10.506 -5.191 1.00 98.00 110 SER A N 1
ATOM 901 C CA . SER A 1 110 ? -8.856 11.146 -6.104 1.00 98.00 110 SER A CA 1
ATOM 902 C C . SER A 1 110 ? -9.055 10.341 -7.389 1.00 98.00 110 SER A C 1
ATOM 904 O O . SER A 1 110 ? -9.993 10.624 -8.129 1.00 98.00 110 SER A O 1
ATOM 906 N N . CYS A 1 111 ? -8.180 9.368 -7.653 1.00 98.44 111 CYS A N 1
ATOM 907 C CA . CYS A 1 111 ? -8.225 8.531 -8.841 1.00 98.44 111 CYS A CA 1
ATOM 908 C C . CYS A 1 111 ? -9.207 7.365 -8.695 1.00 98.44 111 CYS A C 1
ATOM 910 O O . CYS A 1 111 ? -9.311 6.746 -7.629 1.00 98.44 111 CYS A O 1
ATOM 912 N N . ASP A 1 112 ? -9.853 7.000 -9.799 1.00 98.50 112 ASP A N 1
ATOM 913 C CA . ASP A 1 112 ? -10.570 5.731 -9.904 1.00 98.50 112 ASP A CA 1
ATOM 914 C C . ASP A 1 112 ? -9.612 4.533 -10.094 1.00 98.50 112 ASP A C 1
ATOM 916 O O . ASP A 1 112 ? -8.388 4.675 -10.194 1.00 98.50 112 ASP A O 1
ATOM 920 N N . ALA A 1 113 ? -10.157 3.314 -10.111 1.00 98.56 113 ALA A N 1
ATOM 921 C CA . ALA A 1 113 ? -9.359 2.095 -10.248 1.00 98.56 113 ALA A CA 1
ATOM 922 C C . ALA A 1 113 ? -8.574 2.027 -11.573 1.00 98.56 113 ALA A C 1
ATOM 924 O O . ALA A 1 113 ? -7.447 1.527 -11.596 1.00 98.56 113 ALA A O 1
ATOM 925 N N . ALA A 1 114 ? -9.139 2.538 -12.671 1.00 98.56 114 ALA A N 1
ATOM 926 C CA . ALA A 1 114 ? -8.499 2.519 -13.982 1.00 98.56 114 ALA A CA 1
ATOM 927 C C . ALA A 1 114 ? -7.355 3.540 -14.054 1.00 98.56 114 ALA A C 1
ATOM 929 O O . ALA A 1 114 ? -6.279 3.224 -14.565 1.00 98.56 114 ALA A O 1
ATOM 930 N N . GLU A 1 115 ? -7.555 4.730 -13.490 1.00 98.69 115 GLU A N 1
ATOM 931 C CA . GLU A 1 115 ? -6.531 5.765 -13.348 1.00 98.69 115 GLU A CA 1
ATOM 932 C C . GLU A 1 115 ? -5.378 5.285 -12.457 1.00 98.69 115 GLU A C 1
ATOM 934 O O . GLU A 1 115 ? -4.213 5.379 -12.852 1.00 98.69 115 GLU A O 1
ATOM 939 N N . LYS A 1 116 ? -5.680 4.671 -11.303 1.00 98.81 116 LYS A N 1
ATOM 940 C CA . LYS A 1 116 ? -4.670 4.039 -10.434 1.00 98.81 116 LYS A CA 1
ATOM 941 C C . LYS A 1 116 ? -3.891 2.954 -11.173 1.00 98.81 116 LYS A C 1
ATOM 943 O O . LYS A 1 116 ? -2.662 2.932 -11.121 1.00 98.81 116 LYS A O 1
ATOM 948 N N . HIS A 1 117 ? -4.581 2.079 -11.905 1.00 98.81 117 HIS A N 1
ATOM 949 C CA . HIS A 1 117 ? -3.935 1.034 -12.697 1.00 98.81 117 HIS A CA 1
ATOM 950 C C . HIS A 1 117 ? -3.019 1.633 -13.776 1.00 98.81 117 HIS A C 1
ATOM 952 O O . HIS A 1 117 ? -1.914 1.133 -13.995 1.00 98.81 117 HIS A O 1
ATOM 958 N N . ALA A 1 118 ? -3.435 2.717 -14.437 1.00 98.62 118 ALA A N 1
ATOM 959 C CA . ALA A 1 118 ? -2.616 3.416 -15.424 1.00 98.62 118 ALA A CA 1
ATOM 960 C C . ALA A 1 118 ? -1.348 4.027 -14.800 1.00 98.62 118 ALA A C 1
ATOM 962 O O . ALA A 1 118 ? -0.266 3.881 -15.374 1.00 98.62 118 ALA A O 1
ATOM 963 N N . LEU A 1 119 ? -1.450 4.634 -13.610 1.00 98.56 119 LEU A N 1
ATOM 964 C CA . LEU A 1 119 ? -0.291 5.134 -12.857 1.00 98.56 119 LEU A CA 1
ATOM 965 C C . LEU A 1 119 ? 0.693 4.003 -12.528 1.00 98.56 119 LEU A C 1
ATOM 967 O O . LEU A 1 119 ? 1.882 4.113 -12.831 1.00 98.56 119 LEU A O 1
ATOM 971 N N . LEU A 1 120 ? 0.203 2.887 -11.976 1.00 98.69 120 LEU A N 1
ATOM 972 C CA . LEU A 1 120 ? 1.046 1.727 -11.664 1.00 98.69 120 LEU A CA 1
ATOM 973 C C . LEU A 1 120 ? 1.694 1.126 -12.916 1.00 98.69 120 LEU A C 1
ATOM 975 O O . LEU A 1 120 ? 2.878 0.792 -12.889 1.00 98.69 120 LEU A O 1
ATOM 979 N N . THR A 1 121 ? 0.954 1.057 -14.026 1.00 98.75 121 THR A N 1
ATOM 980 C CA . THR A 1 121 ? 1.471 0.594 -15.323 1.00 98.75 121 THR A CA 1
ATOM 981 C C . THR A 1 121 ? 2.611 1.485 -15.810 1.00 98.75 121 THR A C 1
ATOM 983 O O . THR A 1 121 ? 3.664 0.977 -16.180 1.00 98.75 121 THR A O 1
ATOM 986 N N . ALA A 1 122 ? 2.468 2.812 -15.736 1.00 98.62 122 ALA A N 1
ATOM 987 C CA . ALA A 1 122 ? 3.527 3.736 -16.142 1.00 98.62 122 ALA A CA 1
ATOM 988 C C . ALA A 1 122 ? 4.798 3.593 -15.281 1.00 98.62 122 ALA A C 1
ATOM 990 O O . ALA A 1 122 ? 5.919 3.642 -15.801 1.00 98.62 122 ALA A O 1
ATOM 991 N N . ILE A 1 123 ? 4.642 3.385 -13.968 1.00 98.44 123 ILE A N 1
ATOM 992 C CA . ILE A 1 123 ? 5.765 3.145 -13.047 1.00 98.44 123 ILE A CA 1
ATOM 993 C C . ILE A 1 123 ? 6.468 1.825 -13.390 1.00 98.44 123 ILE A C 1
ATOM 995 O O . ILE A 1 123 ? 7.703 1.787 -13.459 1.00 98.44 123 ILE A O 1
ATOM 999 N N . TYR A 1 124 ? 5.683 0.772 -13.630 1.00 98.62 124 TYR A N 1
ATOM 1000 C CA . TYR A 1 124 ? 6.149 -0.553 -14.028 1.00 98.62 124 TYR A CA 1
ATOM 1001 C C . TYR A 1 124 ? 6.910 -0.532 -15.353 1.00 98.62 124 TYR A C 1
ATOM 1003 O O . TYR A 1 124 ? 8.082 -0.914 -15.384 1.00 98.62 124 TYR A O 1
ATOM 1011 N N . ASP A 1 125 ? 6.314 0.015 -16.409 1.00 98.50 125 ASP A N 1
ATOM 1012 C CA . ASP A 1 125 ? 6.936 0.118 -17.729 1.00 98.50 125 ASP A CA 1
ATOM 1013 C C . ASP A 1 125 ? 8.237 0.923 -17.669 1.00 98.50 125 ASP A C 1
ATOM 1015 O O . ASP A 1 125 ? 9.253 0.540 -18.251 1.00 98.50 125 ASP A O 1
ATOM 1019 N N . GLY A 1 126 ? 8.249 2.022 -16.908 1.00 98.06 126 GLY A N 1
ATOM 1020 C CA . GLY A 1 126 ? 9.461 2.801 -16.684 1.00 98.06 126 GLY A CA 1
ATOM 1021 C C . GLY A 1 126 ? 10.558 2.000 -15.972 1.00 98.06 126 GLY A C 1
ATOM 1022 O O . GLY A 1 126 ? 11.742 2.189 -16.260 1.00 98.06 126 GLY A O 1
ATOM 1023 N N . ALA A 1 127 ? 10.200 1.113 -15.040 1.00 97.69 127 ALA A N 1
ATOM 1024 C CA . ALA A 1 127 ? 11.151 0.237 -14.359 1.00 97.69 127 ALA A CA 1
ATOM 1025 C C . ALA A 1 127 ? 11.698 -0.857 -15.289 1.00 97.69 127 ALA A C 1
ATOM 1027 O O . ALA A 1 127 ? 12.914 -1.056 -15.322 1.00 97.69 127 ALA A O 1
ATOM 1028 N N . GLU A 1 128 ? 10.841 -1.484 -16.097 1.00 98.12 128 GLU A N 1
ATOM 1029 C CA . GLU A 1 128 ? 11.238 -2.460 -17.121 1.00 98.12 128 GLU A CA 1
ATOM 1030 C C . GLU A 1 128 ? 12.173 -1.840 -18.161 1.00 98.12 128 GLU A C 1
ATOM 1032 O O . GLU A 1 128 ? 13.236 -2.387 -18.449 1.00 98.12 128 GLU A O 1
ATOM 1037 N N . GLN A 1 129 ? 11.843 -0.650 -18.672 1.00 97.88 129 GLN A N 1
ATOM 1038 C CA . GLN A 1 129 ? 12.687 0.068 -19.631 1.00 97.88 129 GLN A CA 1
ATOM 1039 C C . GLN A 1 129 ? 14.070 0.382 -19.050 1.00 97.88 129 GLN A C 1
ATOM 1041 O O . GLN A 1 129 ? 15.084 0.185 -19.721 1.00 97.88 129 GLN A O 1
ATOM 1046 N N . ARG A 1 130 ? 14.136 0.835 -17.789 1.00 97.25 130 ARG A N 1
ATOM 1047 C CA . ARG A 1 130 ? 15.416 1.078 -17.102 1.00 97.25 130 ARG A CA 1
ATOM 1048 C C . ARG A 1 130 ? 16.227 -0.203 -16.948 1.00 97.25 130 ARG A C 1
ATOM 1050 O O . ARG A 1 130 ? 17.440 -0.156 -17.131 1.00 97.25 130 ARG A O 1
ATOM 1057 N N . PHE A 1 131 ? 15.584 -1.322 -16.626 1.00 97.69 131 PHE A N 1
ATOM 1058 C CA . PHE A 1 131 ? 16.258 -2.611 -16.510 1.00 97.69 131 PHE A CA 1
ATOM 1059 C C . PHE A 1 131 ? 16.769 -3.111 -17.865 1.00 97.69 131 PHE A C 1
ATOM 1061 O O . PHE A 1 131 ? 17.947 -3.443 -17.970 1.00 97.69 131 PHE A O 1
ATOM 1068 N N . ALA A 1 132 ? 15.945 -3.064 -18.913 1.00 96.62 132 ALA A N 1
ATOM 1069 C CA . ALA A 1 132 ? 16.323 -3.460 -20.269 1.00 96.62 132 ALA A CA 1
ATOM 1070 C C . ALA A 1 132 ? 17.465 -2.604 -20.849 1.00 96.62 132 ALA A C 1
ATOM 1072 O O . ALA A 1 132 ? 18.321 -3.111 -21.570 1.00 96.62 132 ALA A O 1
ATOM 1073 N N . ALA A 1 133 ? 17.501 -1.309 -20.517 1.00 96.88 133 ALA A N 1
ATOM 1074 C CA . ALA A 1 133 ? 18.596 -0.411 -20.887 1.00 96.88 133 ALA A CA 1
ATOM 1075 C C . ALA A 1 133 ? 19.847 -0.578 -20.003 1.00 96.88 133 ALA A C 1
ATOM 1077 O O . ALA A 1 133 ? 20.917 -0.052 -20.326 1.00 96.88 133 ALA A O 1
ATOM 1078 N N . SER A 1 134 ? 19.728 -1.273 -18.870 1.00 95.19 134 SER A N 1
ATOM 1079 C CA . SER A 1 134 ? 20.849 -1.533 -17.976 1.00 95.19 134 SER A CA 1
ATOM 1080 C C . SER A 1 134 ? 21.710 -2.695 -18.485 1.00 95.19 134 SER A C 1
ATOM 1082 O O . SER A 1 134 ? 21.289 -3.516 -19.291 1.00 95.19 134 SER A O 1
ATOM 1084 N N . LYS A 1 135 ? 22.942 -2.795 -17.976 1.00 93.31 135 LYS A N 1
ATOM 1085 C CA . LYS A 1 135 ? 23.807 -3.973 -18.184 1.00 93.31 135 LYS A CA 1
ATOM 1086 C C . LYS A 1 135 ? 23.590 -5.056 -17.117 1.00 93.31 135 LYS A C 1
ATOM 1088 O O . LYS A 1 135 ? 24.399 -5.979 -17.023 1.00 93.31 135 LYS A O 1
ATOM 1093 N N . ALA A 1 136 ? 22.581 -4.901 -16.256 1.00 94.88 136 ALA A N 1
ATOM 1094 C CA . ALA A 1 136 ? 22.304 -5.856 -15.194 1.00 94.88 136 ALA A CA 1
ATOM 1095 C C . ALA A 1 136 ? 21.767 -7.162 -15.792 1.00 94.88 136 ALA A C 1
ATOM 1097 O O . ALA A 1 136 ? 21.025 -7.149 -16.770 1.00 94.88 136 ALA A O 1
ATOM 1098 N N . LYS A 1 137 ? 22.176 -8.292 -15.210 1.00 93.12 137 LYS A N 1
ATOM 1099 C CA . LYS A 1 137 ? 21.700 -9.619 -15.628 1.00 93.12 137 LYS A CA 1
ATOM 1100 C C . LYS A 1 137 ? 20.404 -10.009 -14.928 1.00 93.12 137 LYS A C 1
ATOM 1102 O O . LYS A 1 137 ? 19.565 -10.651 -15.541 1.00 93.12 137 LYS A O 1
ATOM 1107 N N . GLU A 1 138 ? 20.258 -9.579 -13.679 1.00 95.94 138 GLU A N 1
ATOM 1108 C CA . GLU A 1 138 ? 19.121 -9.896 -12.823 1.00 95.94 138 GLU A CA 1
ATOM 1109 C C . GLU A 1 138 ? 18.349 -8.619 -12.475 1.00 95.94 138 GLU A C 1
ATOM 1111 O O . GLU A 1 138 ? 18.978 -7.563 -12.293 1.00 95.94 138 GLU A O 1
ATOM 1116 N N . PRO A 1 139 ? 17.008 -8.687 -12.400 1.00 96.25 139 PRO A N 1
ATOM 1117 C CA . PRO A 1 139 ? 16.187 -7.573 -11.942 1.00 96.25 139 PRO A CA 1
ATOM 1118 C C . PRO A 1 139 ? 16.512 -7.214 -10.484 1.00 96.25 139 PRO A C 1
ATOM 1120 O O . PRO A 1 139 ? 17.039 -8.018 -9.720 1.00 96.25 139 PRO A O 1
ATOM 1123 N N . SER A 1 140 ? 16.199 -5.981 -10.081 1.00 95.81 140 SER A N 1
ATOM 1124 C CA . SER A 1 140 ? 16.224 -5.627 -8.660 1.00 95.81 140 SER A CA 1
ATOM 1125 C C . SER A 1 140 ? 15.025 -6.234 -7.933 1.00 95.81 140 SER A C 1
ATOM 1127 O O . SER A 1 140 ? 13.976 -6.427 -8.546 1.00 95.81 140 SER A O 1
ATOM 1129 N N . GLU A 1 141 ? 15.132 -6.410 -6.614 1.00 95.50 141 GLU A N 1
ATOM 1130 C CA . GLU A 1 141 ? 14.012 -6.843 -5.758 1.00 95.50 141 GLU A CA 1
ATOM 1131 C C . GLU A 1 141 ? 12.763 -5.970 -5.969 1.00 95.50 141 GLU A C 1
ATOM 1133 O O . GLU A 1 141 ? 11.645 -6.465 -6.070 1.00 95.50 141 GLU A O 1
ATOM 1138 N N . THR A 1 142 ? 12.950 -4.653 -6.125 1.00 95.31 142 THR A N 1
ATOM 1139 C CA . THR A 1 142 ? 11.859 -3.735 -6.473 1.00 95.31 142 THR A CA 1
ATOM 1140 C C . THR A 1 142 ? 11.192 -4.129 -7.790 1.00 95.31 142 THR A C 1
ATOM 1142 O O . THR A 1 142 ? 9.973 -4.217 -7.842 1.00 95.31 142 THR A O 1
ATOM 1145 N N . LEU A 1 143 ? 11.955 -4.386 -8.858 1.00 97.44 143 LEU A N 1
ATOM 1146 C CA . LEU A 1 143 ? 11.364 -4.753 -10.147 1.00 97.44 143 LEU A CA 1
ATOM 1147 C C . LEU A 1 143 ? 10.658 -6.115 -10.089 1.00 97.44 143 LEU A C 1
ATOM 1149 O O . LEU A 1 143 ? 9.595 -6.266 -10.682 1.00 97.44 143 LEU A O 1
ATOM 1153 N N . GLU A 1 144 ? 11.204 -7.089 -9.363 1.00 97.69 144 GLU A N 1
ATOM 1154 C CA . GLU A 1 144 ? 10.543 -8.385 -9.149 1.00 97.69 144 GLU A CA 1
ATOM 1155 C C . GLU A 1 144 ? 9.198 -8.236 -8.434 1.00 97.69 144 GLU A C 1
ATOM 1157 O O . GLU A 1 144 ? 8.202 -8.851 -8.824 1.00 97.69 144 GLU A O 1
ATOM 1162 N N . LEU A 1 145 ? 9.141 -7.364 -7.431 1.00 98.00 145 LEU A N 1
ATOM 1163 C CA . LEU A 1 145 ? 7.910 -7.054 -6.721 1.00 98.00 145 LEU A CA 1
ATOM 1164 C C . LEU A 1 145 ? 6.887 -6.358 -7.631 1.00 98.00 145 LEU A C 1
ATOM 1166 O O . LEU A 1 145 ? 5.722 -6.751 -7.656 1.00 98.00 145 LEU A O 1
ATOM 1170 N N . LEU A 1 146 ? 7.318 -5.383 -8.437 1.00 98.50 146 LEU A N 1
ATOM 1171 C CA . LEU A 1 146 ? 6.453 -4.734 -9.427 1.00 98.50 146 LEU A CA 1
ATOM 1172 C C . LEU A 1 146 ? 5.897 -5.749 -10.441 1.00 98.50 146 LEU A C 1
ATOM 1174 O O . LEU A 1 146 ? 4.702 -5.734 -10.717 1.00 98.50 146 LEU A O 1
ATOM 1178 N N . ARG A 1 147 ? 6.731 -6.666 -10.953 1.00 98.31 147 ARG A N 1
ATOM 1179 C CA . ARG A 1 147 ? 6.298 -7.758 -11.848 1.00 98.31 147 ARG A CA 1
ATOM 1180 C C . ARG A 1 147 ? 5.263 -8.670 -11.194 1.00 98.31 147 ARG A C 1
ATOM 1182 O O . ARG A 1 147 ? 4.355 -9.131 -11.876 1.00 98.31 147 ARG A O 1
ATOM 1189 N N . SER A 1 148 ? 5.414 -8.930 -9.896 1.00 98.12 148 SER A N 1
ATOM 1190 C CA . SER A 1 148 ? 4.489 -9.771 -9.132 1.00 98.12 148 SER A CA 1
ATOM 1191 C C . SER A 1 148 ? 3.115 -9.114 -9.011 1.00 98.12 148 SER A C 1
ATOM 1193 O O . SER A 1 148 ? 2.114 -9.759 -9.298 1.00 98.12 148 SER A O 1
ATOM 1195 N N . VAL A 1 149 ? 3.068 -7.817 -8.687 1.00 98.50 149 VAL A N 1
ATOM 1196 C CA . VAL A 1 149 ? 1.815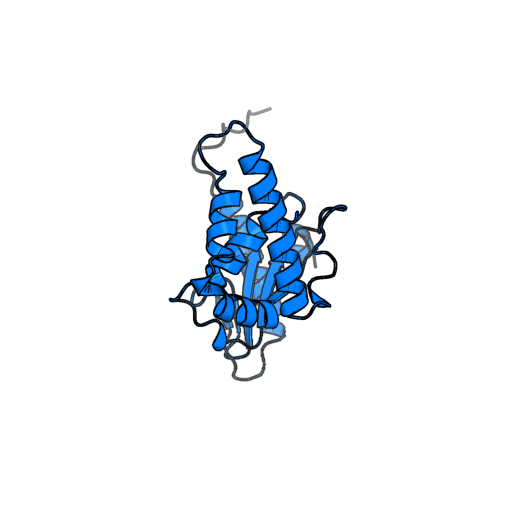 -7.043 -8.602 1.00 98.50 149 VAL A CA 1
ATOM 1197 C C . VAL A 1 149 ? 1.167 -6.856 -9.977 1.00 98.50 149 VAL A C 1
ATOM 1199 O O . VAL A 1 149 ? -0.041 -7.011 -10.113 1.00 98.50 149 VAL A O 1
ATOM 1202 N N . MET A 1 150 ? 1.961 -6.561 -11.011 1.00 98.56 150 MET A N 1
ATOM 1203 C CA . MET A 1 150 ? 1.474 -6.284 -12.371 1.00 98.56 150 MET A CA 1
ATOM 1204 C C . MET A 1 150 ? 1.294 -7.547 -13.230 1.00 98.56 150 MET A C 1
ATOM 1206 O O . MET A 1 150 ? 1.147 -7.457 -14.452 1.00 98.56 150 MET A O 1
ATOM 1210 N N . ALA A 1 151 ? 1.324 -8.738 -12.624 1.00 98.31 151 ALA A N 1
ATOM 1211 C CA . ALA A 1 151 ? 1.178 -9.993 -13.345 1.00 98.31 151 ALA A CA 1
ATOM 1212 C C . ALA A 1 151 ? -0.178 -10.039 -14.084 1.00 98.31 151 ALA A C 1
ATOM 1214 O O . ALA A 1 151 ? -1.217 -9.842 -13.452 1.00 98.31 151 ALA A O 1
ATOM 1215 N N . PRO A 1 152 ? -0.229 -10.378 -15.391 1.00 97.88 152 PRO A N 1
ATOM 1216 C CA . PRO A 1 152 ? -1.480 -10.351 -16.159 1.00 97.88 152 PRO A CA 1
ATOM 1217 C C . PRO A 1 152 ? -2.604 -11.214 -15.572 1.00 97.88 152 PRO A C 1
ATOM 1219 O O . PRO A 1 152 ? -3.776 -10.877 -15.704 1.00 97.88 152 PRO A O 1
ATOM 1222 N N . ALA A 1 153 ? -2.244 -12.316 -14.907 1.00 97.81 153 ALA A N 1
ATOM 1223 C CA . ALA A 1 153 ? -3.183 -13.216 -14.242 1.00 97.81 153 ALA A CA 1
ATOM 1224 C C . ALA A 1 153 ? -3.860 -12.614 -12.996 1.00 97.81 153 ALA A C 1
ATOM 1226 O O . ALA A 1 153 ? -4.858 -13.168 -12.554 1.00 97.81 153 ALA A O 1
ATOM 1227 N N . LEU A 1 154 ? -3.329 -11.521 -12.440 1.00 98.00 154 LEU A N 1
ATOM 1228 C CA . LEU A 1 154 ? -3.877 -10.817 -11.275 1.00 98.00 154 LEU A CA 1
ATOM 1229 C C . LEU A 1 154 ? -4.614 -9.534 -11.664 1.00 98.00 154 LEU A C 1
ATOM 1231 O O . LEU A 1 154 ? -5.007 -8.778 -10.789 1.00 98.00 154 LEU A O 1
ATOM 1235 N N . LYS A 1 155 ? -4.771 -9.241 -12.960 1.00 98.12 155 LYS A N 1
ATOM 1236 C CA . LYS A 1 155 ? -5.279 -7.941 -13.415 1.00 98.12 155 LYS A CA 1
ATOM 1237 C C . LYS A 1 155 ? -6.657 -7.602 -12.839 1.00 98.12 155 LYS A C 1
ATOM 1239 O O . LYS A 1 155 ? -6.868 -6.462 -12.434 1.00 98.12 155 LYS A O 1
ATOM 1244 N N . ASP A 1 156 ? -7.570 -8.567 -12.825 1.00 98.19 156 ASP A N 1
ATOM 1245 C CA . ASP A 1 156 ? -8.933 -8.346 -12.338 1.00 98.19 156 ASP A CA 1
ATOM 1246 C C . ASP A 1 156 ? -8.930 -8.133 -10.814 1.00 98.19 156 ASP A C 1
ATOM 1248 O O . ASP A 1 156 ? -9.434 -7.112 -10.348 1.00 98.19 156 ASP A O 1
ATOM 1252 N N . ASP A 1 157 ? -8.233 -8.996 -10.062 1.00 98.56 157 ASP A N 1
ATOM 1253 C CA . ASP A 1 157 ? -8.031 -8.839 -8.612 1.00 98.56 157 ASP A CA 1
ATOM 1254 C C . ASP A 1 157 ? -7.358 -7.493 -8.275 1.00 98.56 157 ASP A C 1
ATOM 1256 O O . ASP A 1 157 ? -7.748 -6.801 -7.336 1.00 98.56 157 ASP A O 1
ATOM 1260 N N . LEU A 1 158 ? -6.371 -7.070 -9.073 1.00 98.81 158 LEU A N 1
ATOM 1261 C CA . LEU A 1 158 ? -5.700 -5.780 -8.924 1.00 98.81 158 LEU A CA 1
ATOM 1262 C C . LEU A 1 158 ? -6.678 -4.627 -9.110 1.00 98.81 158 LEU A C 1
ATOM 1264 O O . LEU A 1 158 ? -6.672 -3.716 -8.292 1.00 98.81 158 LEU A O 1
ATOM 1268 N N . LEU A 1 159 ? -7.539 -4.645 -10.126 1.00 98.75 159 LEU A N 1
ATOM 1269 C CA . LEU A 1 159 ? -8.532 -3.583 -10.301 1.00 98.75 159 LEU A CA 1
ATOM 1270 C C . LEU A 1 159 ? -9.498 -3.498 -9.110 1.00 98.75 159 LEU A C 1
ATOM 1272 O O . LEU A 1 159 ? -9.791 -2.392 -8.655 1.00 98.75 159 LEU A O 1
ATOM 1276 N N . GLU A 1 160 ? -9.924 -4.633 -8.555 1.00 98.62 160 GLU A N 1
ATOM 1277 C CA . GLU A 1 160 ? -10.761 -4.666 -7.350 1.00 98.62 160 GLU A CA 1
ATOM 1278 C C . GLU A 1 160 ? -10.033 -4.121 -6.112 1.00 98.62 160 GLU A C 1
ATOM 1280 O O . GLU A 1 160 ? -10.597 -3.333 -5.343 1.00 98.62 160 GLU A O 1
ATOM 1285 N N . VAL A 1 161 ? -8.764 -4.491 -5.918 1.00 98.75 161 VAL A N 1
ATOM 1286 C CA . VAL A 1 161 ? -7.920 -3.938 -4.849 1.00 98.75 161 VAL A CA 1
ATOM 1287 C C . VAL A 1 161 ? -7.765 -2.426 -5.022 1.00 98.75 161 VAL A C 1
ATOM 1289 O O . VAL A 1 161 ? -7.938 -1.675 -4.062 1.00 98.75 161 VAL A O 1
ATOM 1292 N N . LEU A 1 162 ? -7.487 -1.951 -6.238 1.00 98.81 162 LEU A N 1
ATOM 1293 C CA . LEU A 1 162 ? -7.267 -0.532 -6.535 1.00 98.81 162 LEU A CA 1
ATOM 1294 C C . LEU A 1 162 ? -8.517 0.326 -6.338 1.00 98.81 162 LEU A C 1
ATOM 1296 O O . LEU A 1 162 ? -8.403 1.472 -5.891 1.00 98.81 162 LEU A O 1
ATOM 1300 N N . GLU A 1 163 ? -9.699 -0.220 -6.613 1.00 98.62 163 GLU A N 1
ATOM 1301 C CA . GLU A 1 163 ? -10.981 0.424 -6.312 1.00 98.62 163 GLU A CA 1
ATOM 1302 C C . GLU A 1 163 ? -11.116 0.741 -4.813 1.00 98.62 163 GLU A C 1
ATOM 1304 O O . GLU A 1 163 ? -11.586 1.816 -4.444 1.00 98.62 163 GLU A O 1
ATOM 1309 N N . ARG A 1 164 ? -10.628 -0.156 -3.947 1.00 98.44 164 ARG A N 1
ATOM 1310 C CA . ARG A 1 164 ? -10.719 -0.056 -2.477 1.00 98.44 164 ARG A CA 1
ATOM 1311 C C . ARG A 1 164 ? -9.507 0.623 -1.833 1.00 98.44 164 ARG A C 1
ATOM 1313 O O . ARG A 1 164 ? -9.573 0.997 -0.662 1.00 98.44 164 ARG A O 1
ATOM 1320 N N . ALA A 1 165 ? -8.400 0.749 -2.566 1.00 98.62 165 ALA A N 1
ATOM 1321 C CA . ALA A 1 165 ? -7.115 1.194 -2.041 1.00 98.62 165 ALA A CA 1
ATOM 1322 C C . ALA A 1 165 ? -7.087 2.699 -1.732 1.00 98.62 165 ALA A C 1
ATOM 1324 O O . ALA A 1 165 ? -7.213 3.535 -2.633 1.00 98.62 165 ALA A O 1
ATOM 1325 N N . VAL A 1 166 ? -6.811 3.046 -0.476 1.00 98.50 166 VAL A N 1
ATOM 1326 C CA . VAL A 1 166 ? -6.662 4.421 0.021 1.00 98.50 166 VAL A CA 1
ATOM 1327 C C . VAL A 1 166 ? -5.308 4.575 0.705 1.00 98.50 166 VAL A C 1
ATOM 1329 O O . VAL A 1 166 ? -4.944 3.773 1.561 1.00 98.50 166 VAL A O 1
ATOM 1332 N N . PHE A 1 167 ? -4.559 5.623 0.365 1.00 98.44 167 PHE A N 1
ATOM 1333 C CA . PHE A 1 167 ? -3.263 5.921 0.978 1.00 98.44 167 PHE A CA 1
ATOM 1334 C C . PHE A 1 167 ? -3.379 7.136 1.903 1.00 98.44 167 PHE A C 1
ATOM 1336 O O . PHE A 1 167 ? -3.628 8.255 1.459 1.00 98.44 167 PHE A O 1
ATOM 1343 N N . ILE A 1 168 ? -3.190 6.917 3.203 1.00 98.06 168 ILE A N 1
ATOM 1344 C CA . ILE A 1 168 ? -3.087 7.959 4.228 1.00 98.06 168 ILE A CA 1
ATOM 1345 C C . ILE A 1 168 ? -1.598 8.181 4.507 1.00 98.06 168 ILE A C 1
ATOM 1347 O O . ILE A 1 168 ? -0.982 7.474 5.308 1.00 98.06 168 ILE A O 1
ATOM 1351 N N . THR A 1 169 ? -1.021 9.153 3.806 1.00 97.56 169 THR A N 1
ATOM 1352 C CA . THR A 1 169 ? 0.374 9.593 3.950 1.00 97.56 169 THR A CA 1
ATOM 1353 C C . THR A 1 169 ? 0.493 10.734 4.957 1.00 97.56 169 THR A C 1
ATOM 1355 O O . THR A 1 169 ? -0.510 11.338 5.338 1.00 97.56 169 THR A O 1
ATOM 1358 N N . GLY A 1 170 ? 1.713 11.037 5.404 1.00 96.38 170 GLY A N 1
ATOM 1359 C CA . GLY A 1 170 ? 1.957 12.161 6.315 1.00 96.38 170 GLY A CA 1
ATOM 1360 C C . GLY A 1 170 ? 1.328 11.993 7.701 1.00 96.38 170 GLY A C 1
ATOM 1361 O O . GLY A 1 170 ? 1.158 12.964 8.439 1.00 96.38 170 GLY A O 1
ATOM 1362 N N . SER A 1 171 ? 0.961 10.762 8.079 1.00 96.19 171 SER A N 1
ATOM 1363 C CA . SER A 1 171 ? 0.457 10.485 9.423 1.00 96.19 171 SER A CA 1
ATOM 1364 C C . SER A 1 171 ? 1.511 10.904 10.460 1.00 96.19 171 SER A C 1
ATOM 1366 O O . SER A 1 171 ? 2.703 10.664 10.240 1.00 96.19 171 SER A O 1
ATOM 1368 N N . PRO A 1 172 ? 1.128 11.515 11.599 1.00 95.88 172 PRO A N 1
ATOM 1369 C CA . PRO A 1 172 ? 2.104 11.980 12.576 1.00 95.88 172 PRO A CA 1
ATOM 1370 C C . PRO A 1 172 ? 3.069 10.864 12.988 1.00 95.88 172 PRO A C 1
ATOM 1372 O O . PRO A 1 172 ? 2.682 9.695 13.067 1.00 95.88 172 PRO A O 1
ATOM 1375 N N . SER A 1 173 ? 4.330 11.221 13.248 1.00 93.06 173 SER A N 1
ATOM 1376 C CA . SER A 1 173 ? 5.327 10.268 13.756 1.00 93.06 173 SER A CA 1
ATOM 1377 C C . SER A 1 173 ? 4.876 9.646 15.081 1.00 93.06 173 SER A C 1
ATOM 1379 O O . SER A 1 173 ? 4.059 10.234 15.790 1.00 93.06 173 SER A O 1
ATOM 1381 N N . LEU A 1 174 ? 5.451 8.498 15.462 1.00 92.50 174 LEU A N 1
ATOM 1382 C CA . LEU A 1 174 ? 5.141 7.858 16.746 1.00 92.50 174 LEU A CA 1
ATOM 1383 C C . LEU A 1 174 ? 5.255 8.841 17.918 1.00 92.50 174 LEU A C 1
ATOM 1385 O O . LEU A 1 174 ? 4.331 8.950 18.713 1.00 92.50 174 LEU A O 1
ATOM 1389 N N . LYS A 1 175 ? 6.350 9.606 17.980 1.00 91.81 175 LYS A N 1
ATOM 1390 C CA . LYS A 1 175 ? 6.545 10.613 19.026 1.00 91.81 175 LYS A CA 1
ATOM 1391 C C . LYS A 1 175 ? 5.407 11.639 19.045 1.00 91.81 175 LYS A C 1
ATOM 1393 O O . LYS A 1 175 ? 4.828 11.879 20.092 1.00 91.81 175 LYS A O 1
ATOM 1398 N N . ALA A 1 176 ? 5.056 12.191 17.884 1.00 91.88 176 ALA A N 1
ATOM 1399 C CA . ALA A 1 176 ? 3.994 13.189 17.788 1.00 91.88 176 ALA A CA 1
ATOM 1400 C C . ALA A 1 176 ? 2.615 12.640 18.196 1.00 91.88 176 ALA A C 1
ATOM 1402 O O . ALA A 1 176 ? 1.840 13.378 18.790 1.00 91.88 176 ALA A O 1
ATOM 1403 N N . LYS A 1 177 ? 2.319 11.361 17.912 1.00 90.56 177 LYS A N 1
ATOM 1404 C CA . LYS A 1 177 ? 1.070 10.711 18.348 1.00 90.56 177 LYS A CA 1
ATOM 1405 C C . LYS A 1 177 ? 1.024 10.414 19.851 1.00 90.56 177 LYS A C 1
ATOM 1407 O O . LYS A 1 177 ? -0.055 10.314 20.411 1.00 90.56 177 LYS A O 1
ATOM 1412 N N . LEU A 1 178 ? 2.173 10.216 20.497 1.00 88.75 178 LEU A N 1
ATOM 1413 C CA . LEU A 1 178 ? 2.236 9.990 21.947 1.00 88.75 178 LEU A CA 1
ATOM 1414 C C . LEU A 1 178 ? 2.144 11.296 22.750 1.00 88.75 178 LEU A C 1
ATOM 1416 O O . LEU A 1 178 ? 1.768 11.261 23.918 1.00 88.75 178 LEU A O 1
ATOM 1420 N N . ASP A 1 179 ? 2.482 12.424 22.123 1.00 87.81 179 ASP A N 1
ATOM 1421 C CA . ASP A 1 179 ? 2.444 13.759 22.727 1.00 87.81 179 ASP A CA 1
ATOM 1422 C C . ASP A 1 179 ? 1.074 14.469 22.551 1.00 87.81 179 ASP A C 1
ATOM 1424 O O . ASP A 1 179 ? 0.903 15.577 23.066 1.00 87.81 179 ASP A O 1
ATOM 1428 N N . SER A 1 180 ? 0.120 13.874 21.813 1.00 73.81 180 SER A N 1
ATOM 1429 C CA . SER A 1 180 ? -1.218 14.429 21.510 1.00 73.81 180 SER A CA 1
ATOM 1430 C C . SER A 1 180 ? -2.300 13.977 22.485 1.00 73.81 180 SER A C 1
ATOM 1432 O O . SER A 1 180 ? -3.130 14.829 22.872 1.00 73.81 180 SER A O 1
#